Protein AF-A0AAJ2TC71-F1 (afdb_monomer_lite)

Sequence (87 aa):
MLSIVKRIIGQMKNDQRSLGLLLFAPLLVLTLLFFILGDSNYLPKIAVYDMNEKFVTELENHAAVSEETEQPEAVDYLEINGIDALI

Radius of gyration: 26.84 Å; chains: 1; bounding box: 49×27×67 Å

Secondary structure (DSSP, 8-state):
-HHHHHHHHHHHHH-HHHHHHHHHHHHHHHHHHHHHH--TT---EEEEES--HHHHHHHHTTSEEEEESS----TTHHHHHT-SEE-

Foldseek 3Di:
DVVVVVVVVVVVVVPPVVVCCVPVVVVVVVVVVCVVVVVPVPAAEEEEEPDDPVVVVVSVVRHRYDYDDDDDPDPCPCVVVVHPYYD

pLDDT: mean 81.06, std 9.38, range [60.19, 96.31]

Structure (mmCIF, N/CA/C/O backbone):
data_AF-A0AAJ2TC71-F1
#
_entry.id   AF-A0AAJ2TC71-F1
#
loop_
_atom_site.group_PDB
_atom_site.id
_atom_site.type_symbol
_atom_site.label_atom_id
_atom_site.label_alt_id
_atom_site.label_comp_id
_atom_site.label_asym_id
_atom_site.label_entity_id
_atom_site.label_seq_id
_atom_site.pdbx_PDB_ins_code
_atom_site.Cartn_x
_atom_site.Cartn_y
_atom_site.Cartn_z
_atom_site.occupancy
_atom_site.B_iso_or_equiv
_atom_site.auth_seq_id
_atom_site.auth_comp_id
_atom_site.auth_asym_id
_atom_site.auth_atom_id
_atom_site.pdbx_PDB_model_num
ATOM 1 N N . MET A 1 1 ? -32.627 3.713 28.337 1.00 70.62 1 MET A N 1
ATOM 2 C CA . MET A 1 1 ? -31.811 3.526 27.113 1.00 70.62 1 MET A CA 1
ATOM 3 C C . MET A 1 1 ? -30.322 3.767 27.363 1.00 70.62 1 MET A C 1
ATOM 5 O O . MET A 1 1 ? -29.550 2.834 27.191 1.00 70.62 1 MET A O 1
ATOM 9 N N . LEU A 1 2 ? -29.912 4.941 27.864 1.00 87.12 2 LEU A N 1
ATOM 10 C CA . LEU A 1 2 ? -28.494 5.277 28.111 1.00 87.12 2 LEU A CA 1
ATOM 11 C C . LEU A 1 2 ? -27.748 4.285 29.038 1.00 87.12 2 LEU A C 1
ATOM 13 O O . LEU A 1 2 ? -26.570 4.000 28.842 1.00 87.12 2 LEU A O 1
ATOM 17 N N . SER A 1 3 ? -28.448 3.702 30.016 1.00 90.62 3 SER A N 1
ATOM 18 C CA . SER A 1 3 ? -27.890 2.722 30.963 1.00 90.62 3 SER A CA 1
ATOM 19 C C . SER A 1 3 ? -27.484 1.397 30.308 1.00 90.62 3 SER A C 1
ATOM 21 O O . SER A 1 3 ? -26.540 0.750 30.753 1.00 90.62 3 SER A O 1
ATOM 23 N N . ILE A 1 4 ? -28.182 0.995 29.243 1.00 90.25 4 ILE A N 1
ATOM 24 C CA . ILE A 1 4 ? -27.871 -0.223 28.486 1.00 90.25 4 ILE A CA 1
ATOM 25 C C . ILE A 1 4 ? -26.628 0.028 27.627 1.00 90.25 4 ILE A C 1
ATOM 27 O O . ILE A 1 4 ? -25.701 -0.775 27.645 1.00 90.25 4 ILE A O 1
ATOM 31 N N . VAL A 1 5 ? -26.558 1.194 26.977 1.00 90.50 5 VAL A N 1
ATOM 32 C CA . VAL A 1 5 ? -25.401 1.620 26.171 1.00 90.50 5 VAL A CA 1
ATOM 33 C C . VAL A 1 5 ? -24.115 1.630 27.004 1.00 90.50 5 VAL A C 1
ATOM 35 O O . VAL A 1 5 ? -23.113 1.054 26.589 1.00 90.50 5 VAL A O 1
ATOM 38 N N . LYS A 1 6 ? -24.144 2.190 28.223 1.00 91.12 6 LYS A N 1
ATOM 39 C CA . LYS A 1 6 ? -22.983 2.156 29.136 1.00 91.12 6 LYS A CA 1
ATOM 40 C C . LYS A 1 6 ? -22.521 0.733 29.471 1.00 91.12 6 LYS A C 1
ATOM 42 O O . LYS A 1 6 ? -21.318 0.501 29.560 1.00 91.12 6 LYS A O 1
ATOM 47 N N . ARG A 1 7 ? -23.451 -0.215 29.648 1.00 87.38 7 ARG A N 1
ATOM 48 C CA . ARG A 1 7 ? -23.111 -1.623 29.917 1.00 87.38 7 ARG A CA 1
ATOM 49 C C . ARG A 1 7 ? -22.454 -2.279 28.707 1.00 87.38 7 ARG A C 1
ATOM 51 O O . ARG A 1 7 ? -21.445 -2.947 28.888 1.00 87.38 7 ARG A O 1
ATOM 58 N N . ILE A 1 8 ? -22.972 -2.041 27.503 1.00 87.81 8 ILE A N 1
ATOM 59 C CA . ILE A 1 8 ? -22.419 -2.607 26.264 1.00 87.81 8 ILE A CA 1
ATOM 60 C C . ILE A 1 8 ? -21.012 -2.057 25.994 1.00 87.81 8 ILE A C 1
ATOM 62 O O . ILE A 1 8 ? -20.094 -2.833 25.749 1.00 87.81 8 ILE A O 1
ATOM 66 N N . ILE A 1 9 ? -20.793 -0.746 26.142 1.00 88.00 9 ILE A N 1
ATOM 67 C CA . ILE A 1 9 ? -19.455 -0.144 25.984 1.00 88.00 9 ILE A CA 1
ATOM 68 C C . ILE A 1 9 ? -18.468 -0.706 27.023 1.00 88.00 9 ILE A C 1
ATOM 70 O O . ILE A 1 9 ? -17.320 -1.002 26.694 1.00 88.00 9 ILE A O 1
A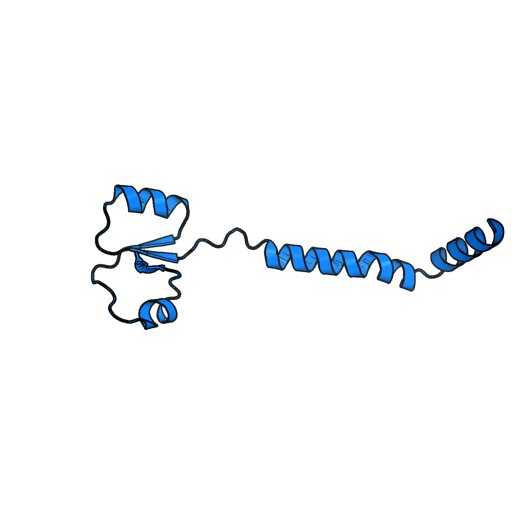TOM 74 N N . GLY A 1 10 ? -18.907 -0.899 28.272 1.00 88.12 10 GLY A N 1
ATOM 75 C CA . GLY A 1 10 ? -18.088 -1.530 29.311 1.00 88.12 10 GLY A CA 1
ATOM 76 C C . GLY A 1 10 ? -17.748 -2.996 29.013 1.00 88.12 10 GLY A C 1
ATOM 77 O O . GLY A 1 10 ? -16.621 -3.420 29.253 1.00 88.12 10 GLY A O 1
ATOM 78 N N . GLN A 1 11 ? -18.696 -3.753 28.451 1.00 84.06 11 GLN A N 1
ATOM 79 C CA . GLN A 1 11 ? -18.491 -5.139 28.018 1.00 84.06 11 GLN A CA 1
ATOM 80 C C . GLN A 1 11 ? -17.495 -5.221 26.860 1.00 84.06 11 GLN A C 1
ATOM 82 O O . GLN A 1 11 ? -16.563 -6.015 26.925 1.00 84.06 11 GLN A O 1
ATOM 87 N N . MET A 1 12 ? -17.631 -4.345 25.861 1.00 84.44 12 MET A N 1
ATOM 88 C CA . MET A 1 12 ? -16.686 -4.261 24.747 1.00 84.44 12 MET A CA 1
ATOM 89 C C . MET A 1 12 ? -15.276 -3.916 25.229 1.00 84.44 12 MET A C 1
ATOM 91 O O . MET A 1 12 ? -14.322 -4.557 24.811 1.00 84.44 12 MET A O 1
ATOM 95 N N . LYS A 1 13 ? -15.128 -2.963 26.160 1.00 81.38 13 LYS A N 1
ATOM 96 C CA . LYS A 1 13 ? -13.817 -2.575 26.711 1.00 81.38 13 LYS A CA 1
ATOM 97 C C . LYS A 1 13 ? -13.083 -3.731 27.404 1.00 81.38 13 LYS A C 1
ATOM 99 O O . LYS A 1 13 ? -11.857 -3.791 27.343 1.00 81.38 13 LYS A O 1
ATOM 104 N N . ASN A 1 14 ? -13.815 -4.629 28.061 1.00 84.75 14 ASN A N 1
ATOM 105 C CA . ASN A 1 14 ? -13.236 -5.810 28.703 1.00 84.75 14 ASN A CA 1
ATOM 106 C C . ASN A 1 14 ? -12.990 -6.966 27.720 1.00 84.75 14 ASN A C 1
ATOM 108 O O . ASN A 1 14 ? -12.239 -7.883 28.046 1.00 84.75 14 ASN A O 1
ATOM 112 N N . A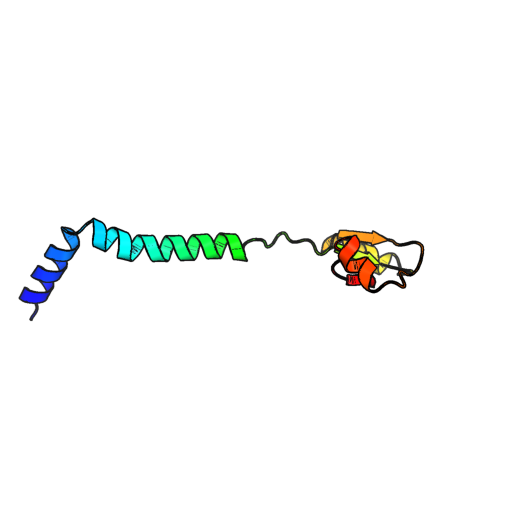SP A 1 15 ? -13.564 -6.911 26.517 1.00 87.38 15 ASP A N 1
ATOM 113 C CA . ASP A 1 15 ? -13.291 -7.852 25.434 1.00 87.38 15 ASP A CA 1
ATOM 114 C C . ASP A 1 15 ? -12.210 -7.302 24.489 1.00 87.38 15 ASP A C 1
ATOM 116 O O . ASP A 1 15 ? -12.449 -6.864 23.359 1.00 87.38 15 ASP A O 1
ATOM 120 N N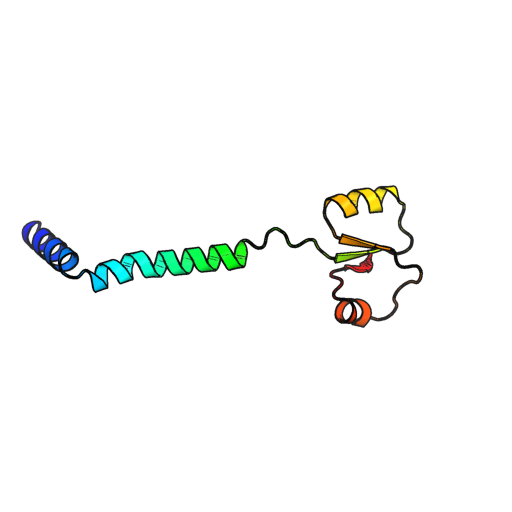 . GLN A 1 16 ? -10.974 -7.328 24.987 1.00 79.69 16 GLN A N 1
ATOM 121 C CA . GLN A 1 16 ? -9.791 -6.835 24.275 1.00 79.69 16 GLN A CA 1
ATOM 122 C C . GLN A 1 16 ? -9.521 -7.595 22.969 1.00 79.69 16 GLN A C 1
ATOM 124 O O . GLN A 1 16 ? -8.955 -7.027 22.036 1.00 79.69 16 GLN A O 1
ATOM 129 N N . ARG A 1 17 ? -9.938 -8.866 22.884 1.00 87.81 17 ARG A N 1
ATOM 130 C CA . ARG A 1 17 ? -9.769 -9.694 21.681 1.00 87.81 17 ARG A CA 1
ATOM 131 C C . ARG A 1 17 ? -10.723 -9.239 20.590 1.00 87.81 17 ARG A C 1
ATOM 133 O O . ARG A 1 17 ? -10.296 -9.056 19.456 1.00 87.81 17 ARG A O 1
ATOM 140 N N . SER A 1 18 ? -11.986 -9.022 20.946 1.00 88.31 18 SER A N 1
ATOM 141 C CA . SER A 1 18 ? -13.013 -8.586 20.004 1.00 88.31 18 SER A CA 1
ATOM 142 C C . SER A 1 18 ? -12.764 -7.155 19.515 1.00 88.31 18 SER A C 1
ATOM 144 O O . SER A 1 18 ? -12.824 -6.902 18.315 1.00 88.31 18 SER A O 1
ATOM 146 N N . LEU A 1 19 ? -12.361 -6.234 20.403 1.00 88.00 19 LEU A N 1
ATOM 147 C CA . LEU A 1 19 ? -11.944 -4.880 20.006 1.00 88.00 19 LEU A CA 1
ATOM 148 C C . LEU A 1 19 ? -10.680 -4.875 19.142 1.00 88.00 19 LEU A C 1
ATOM 150 O O . LEU A 1 19 ? -10.605 -4.122 18.170 1.00 88.00 19 LEU A O 1
ATOM 154 N N . GLY A 1 20 ? -9.706 -5.722 19.485 1.00 89.94 20 GLY A N 1
ATOM 155 C CA . GLY A 1 20 ? -8.520 -5.941 18.669 1.00 89.94 20 GLY A CA 1
ATOM 156 C C . GLY A 1 20 ? -8.911 -6.414 17.275 1.00 89.94 20 GLY A C 1
ATOM 157 O O . GLY A 1 20 ? -8.546 -5.780 16.299 1.00 89.94 20 GLY A O 1
ATOM 158 N N . LEU A 1 21 ? -9.733 -7.454 17.157 1.00 91.75 21 LEU A N 1
ATOM 159 C CA . LEU A 1 21 ? -10.164 -7.963 15.856 1.00 91.75 21 LEU A CA 1
ATOM 160 C C . LEU A 1 21 ? -10.940 -6.907 15.046 1.00 91.75 21 LEU A C 1
ATOM 162 O O . LEU A 1 21 ? -10.665 -6.727 13.863 1.00 91.75 21 LEU A O 1
ATOM 166 N N . LEU A 1 22 ? -11.858 -6.177 15.689 1.00 90.81 22 LEU A N 1
ATOM 167 C CA . LEU A 1 22 ? -12.702 -5.157 15.059 1.00 90.81 22 LEU A CA 1
ATOM 168 C C . LEU A 1 22 ? -11.890 -4.030 14.407 1.00 90.81 22 LEU A C 1
ATOM 170 O O . LEU A 1 22 ? -12.269 -3.546 13.345 1.00 90.81 22 LEU A O 1
ATOM 174 N N . LEU A 1 23 ? -10.800 -3.597 15.044 1.00 91.00 23 LEU A N 1
ATOM 175 C CA . LEU A 1 23 ? -9.980 -2.482 14.560 1.00 91.00 23 LEU A CA 1
ATOM 176 C C . LEU A 1 23 ? -8.763 -2.956 13.760 1.00 91.00 23 LEU A C 1
ATOM 178 O O . LEU A 1 23 ? -8.417 -2.366 12.742 1.00 91.00 23 LEU A O 1
ATOM 182 N N . PHE A 1 24 ? -8.111 -4.027 14.202 1.00 94.56 24 PHE A N 1
ATOM 183 C CA . PHE A 1 24 ? -6.831 -4.472 13.657 1.00 94.56 24 PHE A CA 1
ATOM 184 C C . PHE A 1 24 ? -6.995 -5.265 12.361 1.00 94.56 24 PHE A C 1
ATOM 186 O O . PHE A 1 24 ? -6.183 -5.104 11.455 1.00 94.56 24 PHE A O 1
ATOM 193 N N . ALA A 1 25 ? -8.053 -6.073 12.226 1.00 94.25 25 ALA A N 1
ATOM 194 C CA . ALA A 1 25 ? -8.315 -6.805 10.987 1.00 94.25 25 ALA A CA 1
ATOM 195 C C . ALA A 1 25 ? -8.528 -5.877 9.772 1.00 94.25 25 ALA A C 1
ATOM 197 O O . ALA A 1 25 ? -7.834 -6.072 8.773 1.00 94.25 25 ALA A O 1
ATOM 198 N N . PRO A 1 26 ? -9.401 -4.844 9.817 1.00 94.88 26 PRO A N 1
ATOM 199 C CA . PRO A 1 26 ? -9.555 -3.939 8.679 1.00 94.88 26 PRO A CA 1
ATOM 200 C C . PRO A 1 26 ? -8.289 -3.121 8.406 1.00 94.88 26 PRO A C 1
ATOM 202 O O . PRO A 1 26 ? -7.948 -2.923 7.245 1.00 94.88 26 PRO A O 1
ATOM 205 N N . LEU A 1 27 ? -7.549 -2.700 9.439 1.00 96.31 27 LEU A N 1
ATOM 206 C CA . LEU A 1 27 ? -6.263 -2.019 9.249 1.00 96.31 27 LEU A CA 1
ATOM 207 C C . LEU A 1 27 ? -5.233 -2.915 8.552 1.00 96.31 27 LEU A C 1
ATOM 209 O O . LEU A 1 27 ? -4.528 -2.451 7.659 1.00 96.31 27 LEU A O 1
ATOM 213 N N . LEU A 1 28 ? -5.169 -4.196 8.915 1.00 95.62 28 LEU A N 1
ATOM 214 C CA . LEU A 1 28 ? -4.276 -5.165 8.285 1.00 95.62 28 LEU A CA 1
ATOM 215 C C . LEU A 1 28 ? -4.640 -5.356 6.809 1.00 95.62 28 LEU A C 1
ATOM 217 O O . LEU A 1 28 ? -3.761 -5.270 5.958 1.00 95.62 28 LEU A O 1
ATOM 221 N N . VAL A 1 29 ? -5.926 -5.529 6.490 1.00 95.94 29 VAL A N 1
ATOM 222 C CA . VAL A 1 29 ? -6.395 -5.635 5.097 1.00 95.94 29 VAL A CA 1
ATOM 223 C C . VAL A 1 29 ? -6.047 -4.379 4.298 1.00 95.94 29 VAL A C 1
ATOM 225 O O . VAL A 1 29 ? -5.498 -4.496 3.207 1.00 95.94 29 VAL A O 1
ATOM 228 N N . LEU A 1 30 ? -6.296 -3.185 4.843 1.00 95.62 30 LEU A N 1
ATOM 229 C CA . LEU A 1 30 ? -5.926 -1.923 4.193 1.00 95.62 30 LEU A CA 1
ATOM 230 C C . LEU A 1 30 ? -4.413 -1.810 3.971 1.00 95.62 30 LEU A C 1
ATOM 232 O O . LEU A 1 30 ? -3.983 -1.328 2.929 1.00 95.62 30 LEU A O 1
ATOM 236 N N . THR A 1 31 ? -3.609 -2.292 4.917 1.00 93.25 31 THR A N 1
ATOM 237 C CA . THR A 1 31 ? -2.143 -2.295 4.810 1.00 93.25 31 THR A CA 1
ATOM 238 C C . THR A 1 31 ? -1.662 -3.264 3.728 1.00 93.25 31 THR A C 1
ATOM 240 O O . THR A 1 31 ? -0.776 -2.930 2.949 1.00 93.25 31 THR A O 1
ATOM 243 N N . LEU A 1 32 ? -2.262 -4.452 3.632 1.00 94.38 32 LEU A N 1
ATOM 244 C CA . LEU A 1 32 ? -1.953 -5.402 2.562 1.00 94.38 32 LEU A CA 1
ATOM 245 C C . LEU A 1 32 ? -2.361 -4.855 1.193 1.00 94.38 32 LEU A C 1
ATOM 247 O O . LEU A 1 32 ? -1.582 -4.944 0.251 1.00 94.38 32 LEU A O 1
ATOM 251 N N . LEU A 1 33 ? -3.544 -4.244 1.089 1.00 93.38 33 LEU A N 1
ATOM 252 C CA . LEU A 1 33 ? -3.967 -3.566 -0.135 1.00 93.38 33 LEU A CA 1
ATOM 253 C C . LEU A 1 33 ? -3.008 -2.435 -0.502 1.00 93.38 33 LEU A C 1
ATOM 255 O O . LEU A 1 33 ? -2.655 -2.314 -1.665 1.00 93.38 33 LEU A O 1
ATOM 259 N N . PHE A 1 34 ? -2.541 -1.652 0.471 1.00 90.69 34 PHE A N 1
ATOM 260 C CA . PHE A 1 34 ? -1.527 -0.626 0.240 1.00 90.69 34 PHE A CA 1
ATOM 261 C C . PHE A 1 34 ? -0.233 -1.213 -0.333 1.00 90.69 34 PHE A C 1
ATOM 263 O O . PHE A 1 34 ? 0.311 -0.645 -1.269 1.00 90.69 34 PHE A O 1
ATOM 270 N N . PHE A 1 35 ? 0.240 -2.357 0.164 1.00 88.06 35 PHE A N 1
ATOM 271 C CA . PHE A 1 35 ? 1.429 -3.002 -0.399 1.00 88.06 35 PHE A CA 1
ATOM 272 C C . PHE A 1 35 ? 1.198 -3.579 -1.798 1.00 88.06 35 PHE A C 1
ATOM 274 O O . PHE A 1 35 ? 2.086 -3.486 -2.635 1.00 88.06 35 PHE A O 1
ATOM 281 N N . ILE A 1 36 ? 0.021 -4.149 -2.063 1.00 87.31 36 ILE A N 1
ATOM 282 C CA . ILE A 1 36 ? -0.305 -4.735 -3.373 1.00 87.31 36 ILE A CA 1
ATOM 283 C C . ILE A 1 36 ? -0.524 -3.644 -4.430 1.00 87.31 36 ILE A C 1
ATOM 285 O O . ILE A 1 36 ? -0.088 -3.794 -5.564 1.00 87.31 36 ILE A O 1
ATOM 289 N N . LEU A 1 37 ? -1.207 -2.553 -4.077 1.00 84.25 37 LEU A N 1
ATOM 290 C CA . LEU A 1 37 ? -1.496 -1.441 -4.993 1.00 84.25 37 LEU A CA 1
ATOM 291 C C . LEU A 1 37 ? -0.357 -0.412 -5.052 1.00 84.25 37 LEU A C 1
ATOM 293 O O . LEU A 1 37 ? -0.335 0.421 -5.951 1.00 84.25 37 LEU A O 1
ATOM 297 N N . GLY A 1 38 ? 0.548 -0.429 -4.074 1.00 67.06 38 GLY A N 1
ATOM 298 C CA . GLY A 1 38 ? 1.633 0.535 -3.917 1.00 67.06 38 GLY A CA 1
ATOM 299 C C . GLY A 1 38 ? 2.882 0.226 -4.733 1.00 67.06 38 GLY A C 1
ATOM 300 O O . GLY A 1 38 ? 3.864 0.953 -4.594 1.00 67.06 38 GLY A O 1
ATOM 301 N N . ASP A 1 39 ? 2.868 -0.808 -5.578 1.00 64.00 39 ASP A N 1
ATOM 302 C CA . ASP A 1 39 ? 3.930 -1.042 -6.559 1.00 64.00 39 ASP A CA 1
ATOM 303 C C . ASP A 1 39 ? 3.810 -0.028 -7.713 1.00 64.00 39 ASP A C 1
ATOM 305 O O . ASP A 1 39 ? 3.479 -0.340 -8.853 1.00 64.00 39 ASP A O 1
ATOM 309 N N . SER A 1 40 ? 4.004 1.251 -7.386 1.00 60.19 40 SER A N 1
ATOM 310 C CA . SER A 1 40 ? 3.966 2.375 -8.326 1.00 60.19 40 SER A CA 1
ATOM 311 C C . SER A 1 40 ? 5.285 2.568 -9.076 1.00 60.19 40 SER A C 1
ATOM 313 O O . SER A 1 40 ? 5.393 3.485 -9.881 1.00 60.19 40 SER A O 1
ATOM 315 N N . ASN A 1 41 ? 6.300 1.752 -8.775 1.00 64.31 41 ASN A N 1
ATOM 316 C CA . ASN A 1 41 ? 7.619 1.814 -9.405 1.00 64.31 41 ASN A CA 1
ATOM 317 C C . ASN A 1 41 ? 7.747 0.822 -10.567 1.00 64.31 41 ASN A C 1
ATOM 319 O O . ASN A 1 41 ? 8.859 0.571 -11.033 1.00 64.31 41 ASN A O 1
ATOM 323 N N . TYR A 1 42 ? 6.629 0.250 -11.024 1.00 69.94 42 TYR A N 1
ATOM 324 C CA . TYR A 1 42 ? 6.604 -0.521 -12.254 1.00 69.94 42 TYR A CA 1
ATOM 325 C C . TYR A 1 42 ? 6.998 0.385 -13.426 1.00 69.94 42 TYR A C 1
ATOM 327 O O . TYR A 1 42 ? 6.210 1.219 -13.869 1.00 69.94 42 TYR A O 1
ATOM 335 N N . LEU A 1 43 ? 8.237 0.240 -13.897 1.00 74.62 43 LEU A N 1
ATOM 336 C CA . LEU A 1 43 ? 8.692 0.841 -15.143 1.00 74.62 43 LEU A CA 1
ATOM 337 C C . LEU A 1 43 ? 8.321 -0.123 -16.273 1.00 74.62 43 LEU A C 1
ATOM 339 O O . LEU A 1 43 ? 8.914 -1.206 -16.334 1.00 74.62 43 LEU A O 1
ATOM 343 N N . PRO A 1 44 ? 7.351 0.228 -17.136 1.00 76.19 44 PRO A N 1
ATOM 344 C CA . PRO A 1 44 ? 6.956 -0.645 -18.229 1.00 76.19 44 PRO A CA 1
ATOM 345 C C . PRO A 1 44 ? 8.146 -0.874 -19.157 1.00 76.19 44 PRO A C 1
ATOM 347 O O . PRO A 1 44 ? 8.903 0.059 -19.445 1.00 76.19 44 PRO A O 1
ATOM 350 N N . LYS A 1 45 ? 8.323 -2.115 -19.605 1.00 80.31 45 LYS A N 1
ATOM 351 C CA . LYS A 1 45 ? 9.371 -2.477 -20.561 1.00 80.31 45 LYS A CA 1
ATOM 352 C C . LYS A 1 45 ? 8.814 -2.354 -21.967 1.00 80.31 45 LYS A C 1
ATOM 354 O O . LYS A 1 45 ? 7.906 -3.097 -22.333 1.00 80.31 45 LYS A O 1
ATOM 359 N N . ILE A 1 46 ? 9.346 -1.417 -22.739 1.00 82.50 46 ILE A N 1
ATOM 360 C CA . ILE A 1 46 ? 8.875 -1.113 -24.090 1.00 82.50 46 ILE A CA 1
ATOM 361 C C . ILE A 1 46 ? 10.009 -1.408 -25.065 1.00 82.50 46 ILE A C 1
ATOM 363 O O . ILE A 1 46 ? 11.088 -0.830 -24.953 1.00 82.50 46 ILE A O 1
ATOM 367 N N . ALA A 1 47 ? 9.756 -2.293 -26.024 1.00 81.44 47 ALA A N 1
ATOM 368 C CA . ALA A 1 47 ? 10.651 -2.486 -27.153 1.00 81.44 47 ALA A CA 1
ATOM 369 C C . ALA A 1 47 ? 10.278 -1.510 -28.267 1.00 81.44 47 ALA A C 1
ATOM 371 O O . ALA A 1 47 ? 9.093 -1.307 -28.542 1.00 81.44 47 ALA A O 1
ATOM 372 N N . VAL A 1 48 ? 11.281 -0.908 -28.892 1.00 81.31 48 VAL A N 1
ATOM 373 C CA . VAL A 1 48 ? 11.097 0.093 -29.942 1.00 81.31 48 VAL A CA 1
ATOM 374 C C . VAL A 1 48 ? 11.854 -0.334 -31.194 1.00 81.31 48 VAL A C 1
ATOM 376 O O . VAL A 1 48 ? 13.024 -0.716 -31.103 1.00 81.31 48 VAL A O 1
ATOM 379 N N . TYR A 1 49 ? 11.201 -0.248 -32.354 1.00 80.88 49 TYR A N 1
ATOM 380 C CA . TYR A 1 49 ? 11.806 -0.531 -33.658 1.00 80.88 49 TYR A CA 1
ATOM 381 C C . TYR A 1 49 ? 11.726 0.688 -34.591 1.00 80.88 49 TYR A C 1
ATOM 383 O O . TYR A 1 49 ? 10.656 1.252 -34.796 1.00 80.88 49 TYR A O 1
ATOM 391 N N . ASP A 1 50 ? 12.863 1.082 -35.177 1.00 78.06 50 ASP A N 1
ATOM 392 C CA . ASP A 1 50 ? 12.981 2.162 -36.180 1.00 78.06 50 ASP A CA 1
ATOM 393 C C . ASP A 1 50 ? 12.261 3.479 -35.802 1.00 78.06 50 ASP A C 1
ATOM 395 O O . ASP A 1 50 ? 11.560 4.108 -36.600 1.00 78.06 50 ASP A O 1
ATOM 399 N N . MET A 1 51 ? 12.420 3.916 -34.548 1.00 78.00 51 MET A N 1
ATOM 400 C CA . MET A 1 51 ? 11.808 5.144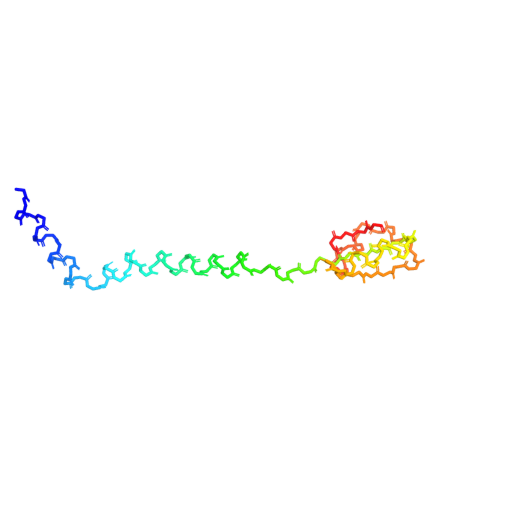 -34.040 1.00 78.00 51 MET A CA 1
ATOM 401 C C . MET A 1 51 ? 12.838 6.267 -33.889 1.00 78.00 51 MET A C 1
ATOM 403 O O . MET A 1 51 ? 13.998 6.055 -33.558 1.00 78.00 51 MET A O 1
ATOM 407 N N . ASN A 1 52 ? 12.404 7.507 -34.121 1.00 82.62 52 ASN A N 1
ATOM 408 C CA . ASN A 1 52 ? 13.265 8.683 -34.001 1.00 82.62 52 ASN A CA 1
ATOM 409 C C . ASN A 1 52 ? 13.738 8.878 -32.544 1.00 82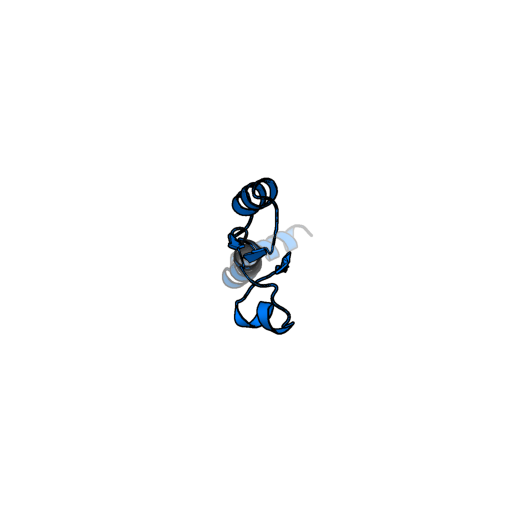.62 52 ASN A C 1
ATOM 411 O O . ASN A 1 52 ? 12.910 8.885 -31.630 1.00 82.62 52 ASN A O 1
ATOM 415 N N . GLU A 1 53 ? 15.043 9.122 -32.355 1.00 79.94 53 GLU A N 1
ATOM 416 C CA . GLU A 1 53 ? 15.715 9.334 -31.056 1.00 79.94 53 GLU A CA 1
ATOM 417 C C . GLU A 1 53 ? 14.951 10.284 -30.124 1.00 79.94 53 GLU A C 1
ATOM 419 O O . GLU A 1 53 ? 14.883 10.072 -28.918 1.00 79.94 53 GLU A O 1
ATOM 424 N N . LYS A 1 54 ? 14.296 11.309 -30.681 1.00 81.81 54 LYS A N 1
ATOM 425 C CA . LYS A 1 54 ? 13.521 12.280 -29.898 1.00 81.81 54 LYS A CA 1
ATOM 426 C C . LYS A 1 54 ? 12.365 11.653 -29.108 1.00 81.81 54 LYS A C 1
ATOM 428 O O . LYS A 1 54 ? 12.004 12.178 -28.061 1.00 81.81 54 LYS A O 1
ATOM 433 N N . PHE A 1 55 ? 11.763 10.579 -29.619 1.00 79.19 55 PHE A N 1
ATOM 434 C CA . PHE A 1 55 ? 10.702 9.843 -28.929 1.00 79.19 55 PHE A CA 1
ATOM 435 C C . PHE A 1 55 ? 11.271 8.797 -27.969 1.00 79.19 55 PHE A C 1
ATOM 437 O O . PHE A 1 55 ? 10.693 8.594 -26.905 1.00 79.19 55 PHE A O 1
ATOM 444 N N . VAL A 1 56 ? 12.412 8.188 -28.308 1.00 82.12 56 VAL A N 1
ATOM 445 C CA . VAL A 1 56 ? 13.126 7.251 -27.426 1.00 82.12 56 VAL A CA 1
ATOM 446 C C . VAL A 1 56 ? 13.527 7.949 -26.127 1.00 82.12 56 VAL A C 1
ATOM 448 O O . VAL A 1 56 ? 13.167 7.481 -25.052 1.00 82.12 56 VAL A O 1
ATOM 451 N N . THR A 1 57 ? 14.148 9.128 -26.212 1.00 81.88 57 THR A N 1
ATOM 452 C CA . THR A 1 57 ? 14.570 9.897 -25.027 1.00 81.88 57 THR A CA 1
ATOM 453 C C . THR A 1 57 ? 13.398 10.281 -24.113 1.00 81.88 57 THR A C 1
ATOM 455 O O . THR A 1 57 ? 13.537 10.315 -22.894 1.00 81.88 57 THR A O 1
ATOM 458 N N . GLU A 1 58 ? 12.221 10.569 -24.676 1.00 82.88 58 GLU A N 1
ATOM 459 C CA . GLU A 1 58 ? 11.025 10.875 -23.878 1.00 82.88 58 GLU A CA 1
ATOM 460 C C . GLU A 1 58 ? 10.418 9.627 -23.216 1.00 82.88 58 GLU A C 1
ATOM 462 O O . GLU A 1 58 ? 9.877 9.711 -22.107 1.00 82.88 58 GLU A O 1
ATOM 467 N N . LEU A 1 59 ? 10.531 8.463 -23.864 1.00 82.25 59 LEU A N 1
ATOM 468 C CA . LEU A 1 59 ? 10.100 7.179 -23.309 1.00 82.25 59 LEU A CA 1
ATOM 469 C C . LEU A 1 59 ? 11.028 6.701 -22.192 1.00 82.25 59 LEU A C 1
ATOM 471 O O . LEU A 1 59 ? 10.526 6.258 -21.164 1.00 82.25 59 LEU A O 1
ATOM 475 N N . GLU A 1 60 ? 12.345 6.864 -22.325 1.00 83.19 60 GLU A N 1
ATOM 476 C CA . GLU A 1 60 ? 13.326 6.518 -21.282 1.00 83.19 60 GLU A CA 1
ATOM 477 C C . GLU A 1 60 ? 13.077 7.250 -19.950 1.00 83.19 60 GLU A C 1
ATOM 479 O O . GLU A 1 60 ? 13.409 6.740 -18.880 1.00 83.19 60 GLU A O 1
ATOM 484 N N . ASN A 1 61 ? 12.436 8.424 -19.989 1.00 82.38 61 ASN A N 1
ATOM 485 C CA . ASN A 1 61 ? 12.058 9.169 -18.785 1.00 82.38 61 ASN A CA 1
ATOM 486 C C . ASN A 1 61 ? 10.922 8.504 -17.981 1.00 82.38 61 ASN A C 1
ATOM 488 O O . ASN A 1 61 ? 10.739 8.830 -16.807 1.00 82.38 61 ASN A O 1
ATOM 492 N N . HIS A 1 62 ? 10.142 7.607 -18.595 1.00 81.12 62 HIS A N 1
ATOM 493 C CA . HIS A 1 62 ? 8.918 7.034 -18.013 1.00 81.12 62 HIS A CA 1
ATOM 494 C C . HIS A 1 62 ? 8.829 5.500 -18.123 1.00 81.12 62 HIS A C 1
ATOM 496 O O . HIS A 1 62 ? 7.935 4.900 -17.525 1.00 81.12 62 HIS A O 1
ATOM 502 N N . ALA A 1 63 ? 9.725 4.867 -18.880 1.00 78.69 63 ALA A N 1
ATOM 503 C CA . ALA A 1 63 ? 9.708 3.451 -19.223 1.00 78.69 63 ALA A CA 1
ATOM 504 C C . ALA A 1 63 ? 11.137 2.915 -19.411 1.00 78.69 63 ALA A C 1
ATOM 506 O O . ALA A 1 63 ? 12.069 3.664 -19.699 1.00 78.69 63 ALA A O 1
ATOM 507 N N . ALA A 1 64 ? 11.310 1.603 -19.273 1.00 79.75 64 ALA A N 1
ATOM 508 C CA . ALA A 1 64 ? 12.548 0.931 -19.648 1.00 79.75 64 ALA A CA 1
ATOM 509 C C . 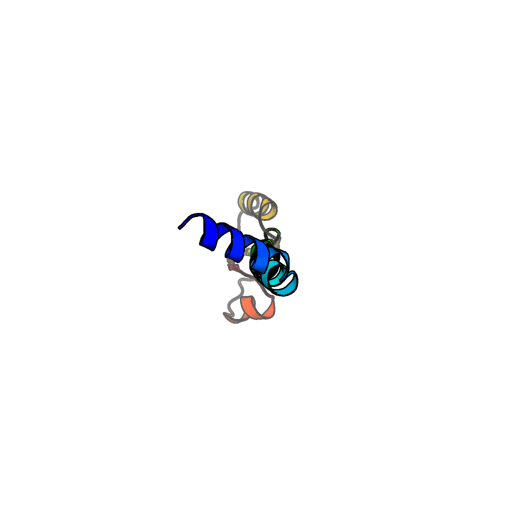ALA A 1 64 ? 12.489 0.590 -21.144 1.00 79.75 64 ALA A C 1
ATOM 511 O O . ALA A 1 64 ? 11.682 -0.249 -21.545 1.00 79.75 64 ALA A O 1
ATOM 512 N N . VAL A 1 65 ? 13.316 1.245 -21.960 1.00 80.50 65 VAL A N 1
ATOM 513 C CA . VAL A 1 65 ? 13.296 1.095 -23.423 1.00 80.50 65 VAL A CA 1
ATOM 514 C C . VAL A 1 65 ? 14.380 0.122 -23.894 1.00 80.50 65 VAL A C 1
ATOM 516 O O . VAL A 1 65 ? 15.525 0.214 -23.452 1.00 80.50 65 VAL A O 1
ATOM 519 N N . SER A 1 66 ? 14.029 -0.802 -24.792 1.00 79.06 66 SER A N 1
ATOM 520 C CA . SER A 1 66 ? 14.981 -1.634 -25.538 1.00 79.06 66 SER A CA 1
ATOM 521 C C . SER A 1 66 ? 14.865 -1.359 -27.038 1.00 79.06 66 SER A C 1
ATOM 523 O O . SER A 1 66 ? 13.798 -1.531 -27.624 1.00 79.06 66 SER A O 1
ATOM 525 N N . GLU A 1 67 ? 15.956 -0.919 -27.663 1.00 75.25 67 GLU A N 1
ATOM 526 C CA . GLU A 1 67 ? 16.014 -0.725 -29.115 1.00 75.25 67 GLU A CA 1
ATOM 527 C C . GLU A 1 67 ? 16.307 -2.053 -29.811 1.00 75.25 67 GLU A C 1
ATOM 529 O O . GLU A 1 67 ? 17.349 -2.673 -29.581 1.00 75.25 67 GLU A O 1
ATOM 534 N N . GLU A 1 68 ? 15.391 -2.481 -30.674 1.00 74.31 68 GLU A N 1
ATOM 535 C CA . GLU A 1 68 ? 15.539 -3.707 -31.450 1.00 74.31 68 GLU A CA 1
ATOM 536 C C . GLU A 1 68 ? 16.023 -3.385 -32.866 1.00 74.31 68 GLU A C 1
ATOM 538 O O . GLU A 1 68 ? 15.571 -2.439 -33.510 1.00 74.31 68 GLU A O 1
ATOM 543 N N . THR A 1 69 ? 16.963 -4.187 -33.371 1.00 61.72 69 THR A N 1
ATOM 544 C CA . THR A 1 69 ? 17.572 -3.982 -34.702 1.00 61.72 69 THR A CA 1
ATOM 545 C C . THR A 1 69 ? 16.739 -4.612 -35.829 1.00 61.72 69 THR A C 1
ATOM 547 O O . THR A 1 69 ? 16.870 -4.234 -36.993 1.00 61.72 69 THR A O 1
ATOM 550 N N . GLU A 1 70 ? 15.859 -5.558 -35.495 1.00 64.44 70 GLU A N 1
ATOM 551 C CA . GLU A 1 70 ? 14.996 -6.296 -36.423 1.00 64.44 70 GLU A CA 1
ATOM 552 C C . GLU A 1 70 ? 13.556 -6.272 -35.905 1.00 64.44 70 GLU A C 1
ATOM 554 O O . GLU A 1 70 ? 13.338 -6.384 -34.701 1.00 64.44 70 GLU A O 1
ATOM 559 N N . GLN A 1 71 ? 12.573 -6.126 -36.801 1.00 66.62 71 GLN A N 1
ATOM 560 C CA . GLN A 1 71 ? 11.162 -6.122 -36.420 1.00 66.62 71 GLN A CA 1
ATOM 561 C C . GLN A 1 71 ? 10.779 -7.512 -35.882 1.00 66.62 71 GLN A C 1
ATOM 563 O O . GLN A 1 71 ? 10.801 -8.479 -36.651 1.00 66.62 71 GLN A O 1
ATOM 568 N N . PRO A 1 72 ? 10.392 -7.651 -34.601 1.00 64.94 72 PRO A N 1
ATOM 569 C CA . PRO A 1 72 ? 9.982 -8.943 -34.073 1.00 64.94 72 PRO A CA 1
ATOM 570 C C . PRO A 1 72 ? 8.632 -9.348 -34.685 1.00 64.94 72 PRO A C 1
ATOM 572 O O . PRO A 1 72 ? 7.606 -8.724 -34.426 1.00 64.94 72 PRO A O 1
ATOM 575 N N . GLU A 1 73 ? 8.616 -10.393 -35.516 1.00 64.06 73 GLU A N 1
ATOM 576 C CA . GLU A 1 73 ? 7.390 -10.907 -36.159 1.00 64.06 73 GLU A CA 1
ATOM 577 C C . GLU A 1 73 ? 6.554 -11.813 -35.234 1.00 64.06 73 GLU A C 1
ATOM 579 O O . GLU A 1 73 ? 5.386 -12.093 -35.509 1.00 64.06 73 GLU A O 1
ATOM 584 N N . ALA A 1 74 ? 7.143 -12.308 -34.142 1.00 60.94 74 ALA A N 1
ATOM 585 C CA . ALA A 1 74 ? 6.512 -13.306 -33.290 1.00 60.94 74 ALA A CA 1
ATOM 586 C C . ALA A 1 74 ? 5.613 -12.660 -32.228 1.00 60.94 74 ALA A C 1
ATOM 588 O O . ALA A 1 74 ? 6.079 -11.892 -31.390 1.00 60.94 74 ALA A O 1
ATOM 589 N N . VAL A 1 75 ? 4.339 -13.062 -32.202 1.00 61.94 75 VAL A N 1
ATOM 590 C CA . VAL A 1 75 ? 3.385 -12.739 -31.120 1.00 61.94 75 VAL A CA 1
ATOM 591 C C . VAL A 1 75 ? 3.957 -13.127 -29.747 1.00 61.94 75 VAL A C 1
ATOM 593 O O . VAL A 1 75 ? 3.771 -12.409 -28.769 1.00 61.94 75 VAL A O 1
ATOM 596 N N . ASP A 1 76 ? 4.750 -14.199 -29.707 1.00 66.62 76 ASP A N 1
ATOM 597 C CA . ASP A 1 76 ? 5.381 -14.722 -28.493 1.00 66.62 76 ASP A CA 1
ATOM 598 C C . ASP A 1 76 ? 6.627 -13.923 -28.058 1.00 66.62 76 ASP A C 1
ATOM 600 O O . ASP A 1 76 ? 7.147 -14.144 -26.966 1.00 66.62 76 ASP A O 1
ATOM 604 N N . TYR A 1 77 ? 7.126 -12.982 -28.875 1.00 72.88 77 TYR A N 1
ATOM 605 C CA . TYR A 1 77 ? 8.312 -12.178 -28.542 1.00 72.88 77 TYR A CA 1
ATOM 606 C C . TYR A 1 77 ? 8.116 -11.373 -27.253 1.00 72.88 77 TYR A C 1
ATOM 608 O O . TYR A 1 77 ? 9.034 -11.266 -26.435 1.00 72.88 77 TYR A O 1
ATOM 616 N N . LEU A 1 78 ? 6.899 -10.855 -27.064 1.00 73.81 78 LEU A N 1
ATOM 617 C CA . LEU A 1 78 ? 6.502 -10.097 -25.881 1.00 73.81 78 LEU A CA 1
ATOM 618 C C . LEU A 1 78 ? 6.518 -10.979 -24.626 1.00 73.81 78 LEU A C 1
ATOM 620 O O . LEU A 1 78 ? 7.080 -10.592 -23.603 1.00 73.81 78 LEU A O 1
ATOM 624 N N . GLU A 1 79 ? 5.976 -12.196 -24.720 1.00 75.06 79 GLU A N 1
ATOM 625 C CA . GLU A 1 79 ? 5.894 -13.132 -23.593 1.00 75.06 79 GLU A CA 1
ATOM 626 C C . GLU A 1 79 ? 7.264 -13.703 -23.202 1.00 75.06 79 GLU A C 1
ATOM 628 O O . GLU A 1 79 ? 7.569 -13.821 -22.015 1.00 75.06 79 GLU A O 1
ATOM 633 N N . ILE A 1 80 ? 8.113 -14.022 -24.185 1.00 77.81 80 ILE A N 1
ATOM 634 C CA . ILE A 1 80 ? 9.435 -14.626 -23.954 1.00 77.81 80 ILE A CA 1
ATOM 635 C C . ILE A 1 80 ? 10.387 -13.641 -23.265 1.00 77.81 80 ILE A C 1
ATOM 637 O O . ILE A 1 80 ? 11.153 -14.034 -22.383 1.00 77.81 80 ILE A O 1
ATOM 641 N N . ASN A 1 81 ? 10.335 -12.365 -23.651 1.00 76.06 81 ASN A N 1
ATOM 642 C CA . ASN A 1 81 ? 11.235 -11.332 -23.133 1.00 76.06 81 ASN A CA 1
ATOM 643 C C . ASN A 1 81 ? 10.624 -10.513 -21.985 1.00 76.06 81 ASN A C 1
ATOM 645 O O . ASN A 1 81 ? 11.313 -9.687 -21.381 1.00 76.06 81 ASN A O 1
ATOM 649 N N . GLY A 1 82 ? 9.347 -10.744 -21.661 1.00 72.25 82 GLY A N 1
ATOM 650 C CA . GLY A 1 82 ? 8.617 -9.965 -20.662 1.00 72.25 82 GLY A CA 1
ATOM 651 C C . GLY A 1 82 ? 8.542 -8.484 -21.035 1.00 72.25 82 GLY A C 1
ATOM 652 O O . GLY A 1 82 ? 8.802 -7.631 -20.185 1.00 72.25 82 GLY A O 1
ATOM 653 N N . ILE A 1 83 ? 8.274 -8.202 -22.313 1.00 79.81 83 ILE A N 1
ATOM 654 C CA . ILE A 1 83 ? 8.080 -6.855 -22.858 1.00 79.81 83 ILE A CA 1
ATOM 655 C C . ILE A 1 83 ? 6.578 -6.553 -22.845 1.00 79.81 83 ILE A C 1
ATOM 657 O O . ILE A 1 83 ? 5.777 -7.359 -23.315 1.00 79.81 83 ILE A O 1
ATOM 661 N N . ASP A 1 84 ? 6.199 -5.383 -22.335 1.00 77.62 84 ASP A N 1
ATOM 662 C CA . ASP A 1 84 ? 4.796 -4.976 -22.195 1.00 77.62 84 ASP A CA 1
ATOM 663 C C . ASP A 1 84 ? 4.195 -4.465 -23.508 1.00 77.62 84 ASP A C 1
ATOM 665 O O . ASP A 1 84 ? 2.992 -4.594 -23.742 1.00 77.62 84 ASP A O 1
ATOM 669 N N . ALA A 1 85 ? 5.026 -3.857 -24.359 1.00 76.81 85 ALA A N 1
ATOM 670 C CA . ALA A 1 85 ? 4.622 -3.313 -25.648 1.00 76.81 85 ALA A CA 1
ATOM 671 C C . ALA A 1 85 ? 5.794 -3.263 -26.639 1.00 76.81 85 ALA A C 1
ATOM 673 O O . ALA A 1 85 ? 6.927 -2.975 -26.256 1.00 76.81 85 ALA A O 1
ATOM 674 N N . LEU A 1 86 ? 5.487 -3.490 -27.916 1.00 78.56 86 LEU A N 1
ATOM 675 C CA . LEU A 1 86 ? 6.367 -3.230 -29.055 1.00 78.56 86 LEU A CA 1
ATOM 676 C C . LEU A 1 86 ? 5.794 -2.038 -29.832 1.00 78.56 86 LEU A C 1
ATOM 678 O O . LEU A 1 86 ? 4.608 -2.066 -30.179 1.00 78.56 86 LEU A O 1
ATOM 682 N N . ILE A 1 87 ? 6.611 -1.008 -30.062 1.00 75.44 87 ILE A N 1
ATOM 683 C CA . ILE A 1 87 ? 6.235 0.233 -30.762 1.00 75.44 87 ILE A CA 1
ATOM 684 C C . ILE A 1 87 ? 7.156 0.470 -31.955 1.00 75.44 87 ILE A C 1
ATOM 686 O O . ILE A 1 87 ? 8.387 0.318 -31.794 1.00 75.44 87 ILE A O 1
#